Protein AF-A0A6L8GBK1-F1 (afdb_monomer)

Mean predicted aligned error: 9.8 Å

Nearest PDB structures (foldseek):
  3f52-assembly1_E  TM=6.220E-01  e=1.261E+00  Corynebacterium glutamicum
  3fya-assembly1_A  TM=8.336E-01  e=4.538E+00  Enterobacter sp. RFL1396
  3g5g-assembly1_A  TM=7.120E-01  e=3.012E+00  Enterobacter sp. RFL1396
  3g5g-assembly5_J  TM=7.146E-01  e=3.171E+00  Enterobacter sp. RFL1396
  4pu7-assembly1_B  TM=7.588E-01  e=5.569E+00  Shewanella oneidensis MR-1

Secondary structure (DSSP, 8-state):
-------S---HHHHHHHHHHHHHHHHT--HHHHHHHHHS-TTHHHHHHTT---BHHHHHHHHHHHTPPPHHHHHHHHHHHHHHHS---HHHHHHHHHS-TTHHHHHHTTPPPBHHHHHHHHHHHHHHS-TTHHHHHHHHSPPPPTTTTT--PPP-----------------

pLDDT: mean 82.35, std 18.67, range [34.38, 96.19]

Sequence (172 aa):
MNASNPGSGGTLEARFLRAVEAWCARQGAIAGALGTAACRDRGFVASLRGGKCPRLGTVDRALAVMGEPPVTPAFTGEVEAFLAVAETKRSALGLKATGNPSFVAQLLSGVSPSLATVEAVRAWMASNADAAERREIRTRTCAMPSFLAGNHPPTPESRPCPRMRRQEGTRP

Radius of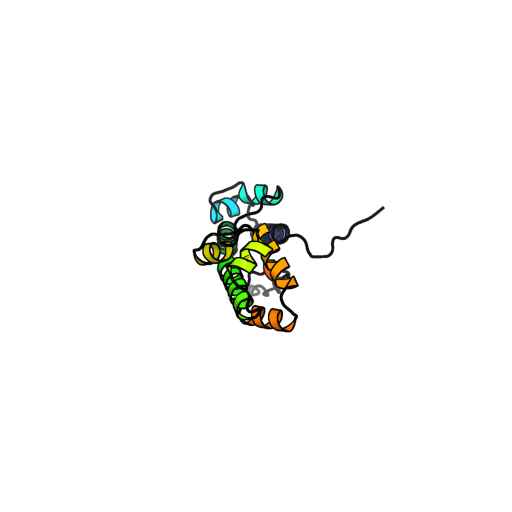 gyration: 20.86 Å; Cα contacts (8 Å, |Δi|>4): 180; chains: 1; bounding box: 49×50×74 Å

Foldseek 3Di:
DDDDDPPLDDALLVLLLVVLVVLCVVVVHDSLVLCCQQPNGSCVSVVSVVVDWDWQSSSQSSCVVSVWHGALQLLLLLVVLLCVLLVDDQQRLCCVQPVGSCVNVCSVVVNTDTSVSSRSSVVVSVVSDDPVSVVRSVVRGDDHTCSVVSDDDPDPPDPPDPPPDPPDDDDD

Solvent-accessible surface area (backbone atoms only — not comparable to full-atom values): 10010 Å² total; per-residue (Å²): 138,94,79,80,85,82,74,95,66,72,54,68,59,56,35,47,49,51,49,52,51,54,49,26,65,74,68,73,46,59,59,38,58,53,18,37,74,36,70,73,31,53,56,45,51,60,39,43,75,72,68,53,72,55,33,38,66,58,49,27,33,41,26,54,73,70,74,40,56,45,50,58,70,25,52,51,37,34,52,52,37,42,34,68,70,65,71,46,55,57,43,56,51,15,36,73,40,69,72,33,45,58,44,49,61,40,45,75,72,66,51,61,53,35,42,64,55,52,50,40,38,50,54,43,49,61,74,70,41,56,77,65,52,55,49,54,25,54,75,67,27,58,76,67,28,53,64,77,70,74,47,74,72,77,72,81,73,78,72,76,70,82,76,78,75,78,82,76,84,84,79,134

Structure (mmCIF, N/CA/C/O backbone):
data_AF-A0A6L8GBK1-F1
#
_entry.id   AF-A0A6L8GBK1-F1
#
loop_
_atom_site.group_PDB
_atom_site.id
_atom_site.type_symbol
_atom_site.label_atom_id
_atom_site.label_alt_id
_atom_site.label_comp_id
_atom_site.label_asym_id
_atom_site.label_entity_id
_atom_site.label_seq_id
_atom_site.pdbx_PDB_ins_code
_atom_site.Cartn_x
_atom_site.Cartn_y
_atom_site.Cartn_z
_atom_site.occupancy
_atom_site.B_iso_or_equiv
_atom_site.auth_seq_id
_atom_site.auth_comp_id
_atom_site.auth_asym_id
_atom_site.auth_atom_id
_atom_site.pdbx_PDB_model_num
ATOM 1 N N . MET A 1 1 ? 34.798 -14.701 6.731 1.00 36.75 1 MET A N 1
ATOM 2 C CA . MET A 1 1 ? 33.717 -14.384 7.687 1.00 36.75 1 MET A CA 1
ATOM 3 C C . MET A 1 1 ? 32.454 -14.134 6.875 1.00 36.75 1 MET A C 1
ATOM 5 O O . MET A 1 1 ? 32.318 -13.062 6.310 1.00 36.75 1 MET A O 1
ATOM 9 N N . ASN A 1 2 ? 31.603 -15.151 6.717 1.00 42.56 2 ASN A N 1
ATOM 10 C CA . ASN A 1 2 ? 30.352 -15.060 5.957 1.00 42.56 2 ASN A CA 1
ATOM 11 C C . ASN A 1 2 ? 29.185 -14.892 6.937 1.00 42.56 2 ASN A C 1
ATOM 13 O O . ASN A 1 2 ? 28.717 -15.864 7.520 1.00 42.56 2 ASN A O 1
ATOM 17 N N . ALA A 1 3 ? 28.744 -13.651 7.111 1.00 39.88 3 ALA A N 1
ATOM 18 C CA . ALA A 1 3 ? 27.461 -13.263 7.690 1.00 39.88 3 ALA A CA 1
ATOM 19 C C . ALA A 1 3 ? 26.903 -12.204 6.722 1.00 39.88 3 ALA A C 1
ATOM 21 O O . ALA A 1 3 ? 27.624 -11.291 6.347 1.00 39.88 3 ALA A O 1
ATOM 22 N N . SER A 1 4 ? 25.696 -12.276 6.177 1.00 34.38 4 SER A N 1
ATOM 23 C CA . SER A 1 4 ? 24.444 -12.710 6.776 1.00 34.38 4 SER A CA 1
ATOM 24 C C . SER A 1 4 ? 23.521 -13.236 5.681 1.00 34.38 4 SER A C 1
ATOM 26 O O . SER A 1 4 ? 23.496 -12.699 4.577 1.00 34.38 4 SER A O 1
ATOM 28 N N . ASN A 1 5 ? 22.736 -14.257 6.000 1.00 40.06 5 ASN A N 1
ATOM 29 C CA . ASN A 1 5 ? 21.576 -14.654 5.217 1.00 40.06 5 ASN A CA 1
ATOM 30 C C . ASN A 1 5 ? 20.366 -13.869 5.769 1.00 40.06 5 ASN A C 1
ATOM 32 O O . ASN A 1 5 ? 19.896 -14.215 6.856 1.00 40.06 5 ASN A O 1
ATOM 36 N N . PRO A 1 6 ? 19.880 -12.786 5.128 1.00 40.62 6 PRO A N 1
ATOM 37 C CA . PRO A 1 6 ? 18.648 -12.139 5.554 1.00 40.62 6 PRO A CA 1
ATOM 38 C C . PRO A 1 6 ? 17.486 -13.011 5.080 1.00 40.62 6 PRO A C 1
ATOM 40 O O . PRO A 1 6 ? 17.103 -12.974 3.911 1.00 40.62 6 PRO A O 1
ATOM 43 N N . GLY A 1 7 ? 16.947 -13.832 5.980 1.00 38.41 7 GLY A N 1
ATOM 44 C CA . GLY A 1 7 ? 15.781 -14.662 5.700 1.00 38.41 7 GLY A CA 1
ATOM 45 C C . GLY A 1 7 ? 14.661 -13.851 5.041 1.00 38.41 7 GLY A C 1
ATOM 46 O O . GLY A 1 7 ? 14.141 -12.919 5.638 1.00 38.41 7 GLY A O 1
ATOM 47 N N . SER A 1 8 ? 14.349 -14.189 3.789 1.00 46.78 8 SER A N 1
ATOM 48 C CA . SER A 1 8 ? 13.063 -14.132 3.068 1.00 46.78 8 SER A CA 1
ATOM 49 C C . SER A 1 8 ? 12.022 -13.020 3.340 1.00 46.78 8 SER A C 1
ATOM 51 O O . SER A 1 8 ? 10.869 -13.177 2.948 1.00 46.78 8 SER A O 1
ATOM 53 N N . GLY A 1 9 ? 12.373 -11.872 3.926 1.00 53.03 9 GLY A N 1
ATOM 54 C CA . GLY A 1 9 ? 11.388 -10.917 4.452 1.00 53.03 9 GLY A CA 1
ATOM 55 C C . GLY A 1 9 ? 11.732 -9.437 4.298 1.00 53.03 9 GLY A C 1
ATOM 56 O O . GLY A 1 9 ? 11.336 -8.659 5.154 1.00 53.03 9 GLY A O 1
ATOM 57 N N . GLY A 1 10 ? 12.439 -9.018 3.239 1.00 73.00 10 GLY A N 1
ATOM 58 C CA . GLY A 1 10 ? 12.730 -7.588 3.001 1.00 73.00 10 GLY A CA 1
ATOM 59 C C . GLY A 1 10 ? 11.474 -6.696 2.959 1.00 73.00 10 GLY A C 1
ATOM 60 O O . GLY A 1 10 ? 10.369 -7.223 2.801 1.00 73.00 10 GLY A O 1
ATOM 61 N N . THR A 1 11 ? 11.654 -5.373 3.071 1.00 87.06 11 THR A N 1
ATOM 62 C CA . THR A 1 11 ? 10.566 -4.370 3.104 1.00 87.06 11 THR A CA 1
ATOM 63 C C . THR A 1 11 ? 9.563 -4.546 1.965 1.00 87.06 11 THR A C 1
ATOM 65 O O . THR A 1 11 ? 9.877 -5.128 0.914 1.0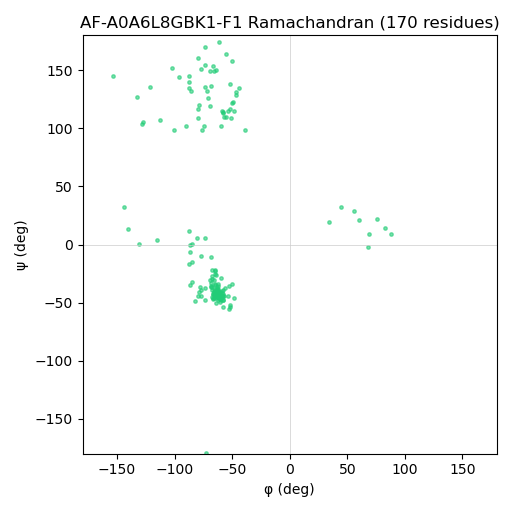0 87.06 11 THR A O 1
ATOM 68 N N . LEU A 1 12 ? 8.349 -4.020 2.138 1.00 88.94 12 LEU A N 1
ATOM 69 C CA . LEU A 1 12 ? 7.311 -4.043 1.099 1.00 88.94 12 LEU A CA 1
ATOM 70 C C . LEU A 1 12 ? 7.815 -3.474 -0.238 1.00 88.94 12 LEU A C 1
ATOM 72 O O . LEU A 1 12 ? 7.502 -3.982 -1.314 1.00 88.94 12 LEU A O 1
ATOM 76 N N . GLU A 1 13 ? 8.661 -2.455 -0.151 1.00 90.12 13 GLU A N 1
ATOM 77 C CA . GLU A 1 13 ? 9.326 -1.804 -1.278 1.00 90.12 13 GLU A CA 1
ATOM 78 C C . GLU A 1 13 ? 10.313 -2.730 -1.972 1.00 90.12 13 GLU A C 1
ATOM 80 O O . GLU A 1 13 ? 10.270 -2.870 -3.191 1.00 90.12 13 GLU A O 1
ATOM 85 N N . ALA A 1 14 ? 11.161 -3.420 -1.207 1.00 89.75 14 ALA A N 1
ATOM 86 C CA . ALA A 1 14 ? 12.103 -4.379 -1.764 1.00 89.75 14 ALA A CA 1
ATOM 87 C C . ALA A 1 14 ? 11.372 -5.552 -2.437 1.00 89.75 14 ALA A C 1
ATOM 89 O O . ALA A 1 14 ? 11.816 -6.045 -3.475 1.00 89.75 14 ALA A O 1
ATOM 90 N N . ARG A 1 15 ? 10.235 -5.997 -1.883 1.00 91.31 15 ARG A N 1
ATOM 91 C CA . ARG A 1 15 ? 9.374 -7.015 -2.516 1.00 91.31 15 ARG A CA 1
ATOM 92 C C . ARG A 1 15 ? 8.793 -6.510 -3.830 1.00 91.31 15 ARG A C 1
ATOM 94 O O . ARG A 1 15 ? 8.849 -7.226 -4.827 1.00 91.31 15 ARG A O 1
ATOM 101 N N . PHE A 1 16 ? 8.282 -5.284 -3.839 1.00 92.88 16 PHE A N 1
ATOM 102 C CA . PHE A 1 16 ? 7.738 -4.668 -5.041 1.00 92.88 16 PHE A CA 1
ATOM 103 C C . PHE A 1 16 ? 8.811 -4.475 -6.125 1.00 92.88 16 PHE A C 1
ATOM 105 O O . PHE A 1 16 ? 8.592 -4.861 -7.271 1.00 92.88 16 PHE A O 1
ATOM 112 N N . LEU A 1 17 ? 10.000 -3.981 -5.762 1.00 93.19 17 LEU A N 1
ATOM 113 C CA . LEU A 1 17 ? 11.134 -3.856 -6.680 1.00 93.19 17 LEU A CA 1
ATOM 114 C C . LEU A 1 17 ? 11.509 -5.212 -7.291 1.00 93.19 17 LEU A C 1
ATOM 116 O O . LEU A 1 17 ? 11.606 -5.318 -8.511 1.00 93.19 17 LEU A O 1
ATOM 120 N N . ARG A 1 18 ? 11.635 -6.267 -6.475 1.00 91.69 18 ARG A N 1
ATOM 121 C CA . ARG A 1 18 ? 11.912 -7.623 -6.981 1.00 91.69 18 ARG A CA 1
ATOM 122 C C . ARG A 1 18 ? 10.840 -8.111 -7.956 1.00 91.69 18 ARG A C 1
ATOM 124 O O . ARG A 1 18 ? 11.175 -8.725 -8.965 1.00 91.69 18 ARG A O 1
ATOM 131 N N . ALA A 1 19 ? 9.564 -7.833 -7.687 1.00 92.00 19 ALA A N 1
ATOM 132 C CA . ALA A 1 19 ? 8.471 -8.203 -8.586 1.00 92.00 19 ALA A CA 1
ATOM 133 C C . ALA A 1 19 ? 8.563 -7.468 -9.936 1.00 92.00 19 ALA A C 1
ATOM 135 O O . ALA A 1 19 ? 8.411 -8.094 -10.989 1.00 92.00 19 ALA A O 1
ATOM 136 N N . VAL A 1 20 ? 8.874 -6.169 -9.907 1.00 92.56 20 VAL A N 1
ATOM 137 C CA . VAL A 1 20 ? 9.104 -5.343 -11.100 1.00 92.56 20 VAL A CA 1
ATOM 138 C C . VAL A 1 20 ? 10.291 -5.860 -11.912 1.00 92.56 20 VAL A C 1
ATOM 140 O O . VAL A 1 20 ? 10.185 -6.013 -13.129 1.00 92.56 20 VAL A O 1
ATOM 143 N N . GLU A 1 21 ? 11.411 -6.168 -11.261 1.00 92.25 21 GLU A N 1
ATOM 144 C CA . GLU A 1 21 ? 12.615 -6.665 -11.934 1.00 92.25 21 GLU A CA 1
ATOM 145 C C . GLU A 1 21 ? 12.392 -8.043 -12.554 1.00 92.25 21 GLU A C 1
ATOM 147 O O . GLU A 1 21 ? 12.749 -8.262 -13.712 1.00 92.25 21 GLU A O 1
ATOM 152 N N . ALA A 1 22 ? 11.719 -8.942 -11.833 1.00 91.38 22 ALA A N 1
ATOM 153 C CA . ALA A 1 22 ? 11.356 -10.252 -12.354 1.00 91.38 22 ALA A CA 1
ATOM 154 C C . ALA A 1 22 ? 10.413 -10.147 -13.563 1.00 91.38 22 ALA A C 1
ATOM 156 O O . ALA A 1 22 ? 10.552 -10.904 -14.522 1.00 91.38 22 ALA A O 1
ATOM 157 N N . TRP A 1 23 ? 9.460 -9.211 -13.547 1.00 93.44 23 TRP A N 1
ATOM 158 C CA . TRP A 1 23 ? 8.589 -8.964 -14.695 1.00 93.44 23 TRP A CA 1
ATOM 159 C C . TRP A 1 23 ? 9.364 -8.407 -15.894 1.00 93.44 23 TRP A C 1
ATOM 161 O O . TRP A 1 23 ? 9.216 -8.934 -16.996 1.00 93.44 23 TRP A O 1
ATOM 171 N N . CYS A 1 24 ? 10.245 -7.420 -15.685 1.00 91.19 24 CYS A N 1
ATOM 172 C CA . CYS A 1 24 ? 11.086 -6.871 -16.756 1.00 91.19 24 CYS A CA 1
ATOM 173 C C . CYS A 1 24 ? 11.935 -7.969 -17.410 1.00 91.19 24 CYS A C 1
ATOM 175 O O . CYS A 1 24 ? 11.988 -8.055 -18.636 1.00 91.19 24 CYS A O 1
ATOM 177 N N . ALA A 1 25 ? 12.536 -8.843 -16.595 1.00 91.69 25 ALA A N 1
ATOM 178 C CA . ALA A 1 25 ? 13.329 -9.971 -17.073 1.00 91.69 25 ALA A CA 1
ATOM 179 C C . ALA A 1 25 ? 12.502 -10.950 -17.926 1.00 91.69 25 ALA A C 1
ATOM 181 O O . ALA A 1 25 ? 12.969 -11.379 -18.977 1.00 91.69 25 ALA A O 1
ATOM 182 N N . ARG A 1 26 ? 11.260 -11.261 -17.523 1.00 91.25 26 ARG A N 1
ATOM 183 C CA . ARG A 1 26 ? 10.363 -12.149 -18.291 1.00 91.25 26 ARG A CA 1
ATOM 184 C C . ARG A 1 26 ? 9.917 -11.552 -19.623 1.00 91.25 26 ARG A C 1
ATOM 186 O O . ARG A 1 26 ? 9.768 -12.287 -20.589 1.00 91.25 26 ARG A O 1
ATOM 193 N N . GLN A 1 27 ? 9.680 -10.244 -19.665 1.00 90.12 27 GLN A N 1
ATOM 194 C CA . GLN A 1 27 ? 9.197 -9.564 -20.870 1.00 90.12 27 GLN A CA 1
ATOM 195 C C . GLN A 1 27 ? 10.327 -9.129 -21.817 1.00 90.12 27 GLN A C 1
ATOM 197 O O . GLN A 1 27 ? 10.047 -8.604 -22.891 1.00 90.12 27 GLN A O 1
ATOM 202 N N . GLY A 1 28 ? 11.598 -9.270 -21.414 1.00 89.12 28 GLY A N 1
ATOM 203 C CA . GLY A 1 28 ? 12.724 -8.653 -22.127 1.00 89.12 28 GLY A CA 1
ATOM 204 C C . GLY A 1 28 ? 12.622 -7.121 -22.180 1.00 89.12 28 GLY A C 1
ATOM 205 O O . GLY A 1 28 ? 13.199 -6.484 -23.059 1.00 89.12 28 GLY A O 1
ATOM 206 N N . ALA A 1 29 ? 11.853 -6.521 -21.267 1.00 85.88 29 ALA A N 1
ATOM 207 C CA . ALA A 1 29 ? 11.536 -5.103 -21.284 1.00 85.88 29 ALA A CA 1
ATOM 208 C C . ALA A 1 29 ? 12.610 -4.291 -20.553 1.00 85.88 29 ALA A C 1
ATOM 210 O O . ALA A 1 29 ? 13.085 -4.654 -19.475 1.00 85.88 29 ALA A O 1
ATOM 211 N N . ILE A 1 30 ? 12.947 -3.126 -21.107 1.00 87.69 30 ILE A N 1
ATOM 212 C CA . ILE A 1 30 ? 13.816 -2.164 -20.429 1.00 87.69 30 ILE A CA 1
ATOM 213 C C . ILE A 1 30 ? 13.021 -1.536 -19.281 1.00 87.69 30 ILE A C 1
ATOM 215 O O . ILE A 1 30 ? 11.913 -1.047 -19.486 1.00 87.69 30 ILE A O 1
ATOM 219 N N . ALA A 1 31 ? 13.609 -1.473 -18.087 1.00 84.50 31 ALA A N 1
ATOM 220 C CA . ALA A 1 31 ? 12.972 -0.929 -16.883 1.00 84.50 31 ALA A CA 1
ATOM 221 C C . ALA A 1 31 ? 12.340 0.471 -17.074 1.00 84.50 31 ALA A C 1
ATOM 223 O O . ALA A 1 31 ? 11.295 0.779 -16.504 1.00 84.50 31 ALA A O 1
ATOM 224 N N . GLY A 1 32 ? 12.944 1.310 -17.921 1.00 85.75 32 GLY A N 1
ATOM 225 C CA . GLY A 1 32 ? 12.397 2.622 -18.268 1.00 85.75 32 GLY A CA 1
ATOM 226 C C . GLY A 1 32 ? 11.075 2.564 -19.042 1.00 85.75 32 GLY A C 1
ATOM 227 O O . GLY A 1 32 ? 10.244 3.447 -18.859 1.00 85.75 32 GLY A O 1
ATOM 228 N N . ALA A 1 33 ? 10.845 1.524 -19.852 1.00 89.50 33 ALA A N 1
ATOM 229 C CA . ALA A 1 33 ? 9.600 1.348 -20.600 1.00 89.50 33 ALA A CA 1
ATOM 230 C C . ALA A 1 33 ? 8.409 1.103 -19.663 1.00 89.50 33 ALA A C 1
ATOM 232 O O . ALA A 1 33 ? 7.350 1.695 -19.857 1.00 89.50 33 ALA A O 1
ATOM 233 N N . LEU A 1 34 ? 8.606 0.313 -18.598 1.00 92.06 34 LEU A N 1
ATOM 234 C CA . LEU A 1 34 ? 7.594 0.125 -17.556 1.00 92.06 34 LEU A CA 1
ATOM 235 C C . LEU A 1 34 ? 7.248 1.451 -16.875 1.00 92.06 34 LEU A C 1
ATOM 237 O O . LEU A 1 34 ? 6.076 1.788 -16.745 1.00 92.06 34 LEU A O 1
ATOM 241 N N . GLY A 1 35 ? 8.260 2.214 -16.455 1.00 90.69 35 GLY A N 1
ATOM 242 C CA . GLY A 1 35 ? 8.049 3.503 -15.796 1.00 90.69 35 GLY A CA 1
ATOM 243 C C . GLY A 1 35 ? 7.317 4.514 -16.686 1.00 90.69 35 GLY A C 1
ATOM 244 O O . GLY A 1 35 ? 6.369 5.173 -16.252 1.00 90.69 35 GLY A O 1
ATOM 245 N N . THR A 1 36 ? 7.680 4.583 -17.968 1.00 93.81 36 THR A N 1
ATOM 246 C CA . THR A 1 36 ? 6.964 5.407 -18.948 1.00 93.81 36 THR A CA 1
ATOM 247 C C . THR A 1 36 ? 5.509 4.963 -19.111 1.00 93.81 36 THR A C 1
ATOM 249 O O . THR A 1 36 ? 4.622 5.815 -19.066 1.00 93.81 36 THR A O 1
ATOM 252 N N . ALA A 1 37 ? 5.247 3.659 -19.242 1.00 91.12 37 ALA A N 1
ATOM 253 C CA . ALA A 1 37 ? 3.895 3.127 -19.410 1.00 91.12 37 ALA A CA 1
ATOM 254 C C .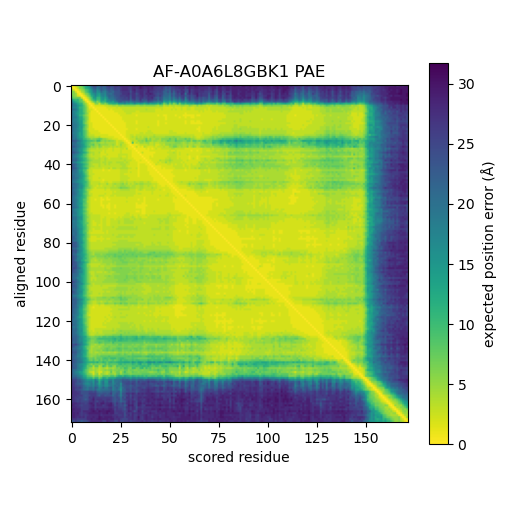 ALA A 1 37 ? 3.015 3.332 -18.164 1.00 91.12 37 ALA A C 1
ATOM 256 O O . ALA A 1 37 ? 1.858 3.727 -18.279 1.00 91.12 37 ALA A O 1
ATOM 257 N N . ALA A 1 38 ? 3.564 3.102 -16.971 1.00 92.69 38 ALA A N 1
ATOM 258 C CA . ALA A 1 38 ? 2.813 3.135 -15.721 1.00 92.69 38 ALA A CA 1
ATOM 259 C C . ALA A 1 38 ? 2.575 4.557 -15.197 1.00 92.69 38 ALA A C 1
ATOM 261 O O . ALA A 1 38 ? 1.492 4.887 -14.715 1.00 92.69 38 ALA A O 1
ATOM 262 N N . CYS A 1 39 ? 3.595 5.413 -15.228 1.00 93.00 39 CYS A N 1
ATOM 263 C CA . CYS A 1 39 ? 3.556 6.700 -14.532 1.00 93.00 39 CYS A CA 1
ATOM 264 C C . CYS A 1 39 ? 4.186 7.852 -15.315 1.00 93.00 39 CYS A C 1
ATOM 266 O O . CYS A 1 39 ? 4.384 8.922 -14.743 1.00 93.00 39 CYS A O 1
ATOM 268 N N . ARG A 1 40 ? 4.457 7.663 -16.615 1.00 94.38 40 ARG A N 1
ATOM 269 C CA . ARG A 1 40 ? 5.138 8.650 -17.471 1.00 94.38 40 ARG A CA 1
ATOM 270 C C . ARG A 1 40 ? 6.505 9.074 -16.911 1.00 94.38 40 ARG A C 1
ATOM 272 O O . ARG A 1 40 ? 6.967 10.177 -17.179 1.00 94.38 40 ARG A O 1
ATOM 279 N N . ASP A 1 41 ? 7.162 8.184 -16.166 1.00 92.75 41 ASP A N 1
ATOM 280 C CA . ASP A 1 41 ? 8.455 8.432 -15.524 1.00 92.75 41 ASP A CA 1
ATOM 281 C C . ASP A 1 41 ? 9.452 7.323 -15.879 1.00 92.75 41 ASP A C 1
ATOM 283 O O . ASP A 1 41 ? 9.428 6.226 -15.323 1.00 92.75 41 ASP A O 1
ATOM 287 N N . ARG A 1 42 ? 10.382 7.620 -16.792 1.00 93.50 42 ARG A N 1
ATOM 288 C CA . ARG A 1 42 ? 11.437 6.677 -17.203 1.00 93.50 42 ARG A CA 1
ATOM 289 C C . ARG A 1 42 ? 12.407 6.344 -16.058 1.00 93.50 42 ARG A C 1
ATOM 291 O O . ARG A 1 42 ? 13.024 5.279 -16.071 1.00 93.50 42 ARG A O 1
ATOM 298 N N . GLY A 1 43 ? 12.548 7.240 -15.081 1.00 92.75 43 GLY A N 1
ATOM 299 C CA . GLY A 1 43 ? 13.405 7.091 -13.905 1.00 92.75 43 GLY A CA 1
ATOM 300 C C . GLY A 1 43 ? 12.748 6.331 -12.753 1.00 92.75 43 GLY A C 1
ATOM 301 O O . GLY A 1 43 ? 13.393 6.130 -11.723 1.00 92.75 43 GLY A O 1
ATOM 302 N N . PHE A 1 44 ? 11.503 5.877 -12.913 1.00 92.62 44 PHE A N 1
ATOM 303 C CA . PHE A 1 44 ? 10.734 5.213 -11.862 1.00 92.62 44 PHE A CA 1
ATOM 304 C C . PHE A 1 44 ? 11.484 4.033 -11.232 1.00 92.62 44 PHE A C 1
ATOM 306 O O . PHE A 1 44 ? 11.722 4.022 -10.026 1.00 92.62 44 PHE A O 1
ATOM 313 N N . VAL A 1 45 ? 11.927 3.064 -12.040 1.00 91.62 45 VAL A N 1
ATOM 314 C CA . VAL A 1 45 ? 12.602 1.859 -11.523 1.00 91.62 45 VAL A CA 1
ATOM 315 C C . VAL A 1 45 ? 13.974 2.188 -10.928 1.00 91.62 45 VAL A C 1
ATOM 317 O O . VAL A 1 45 ? 14.356 1.619 -9.909 1.00 91.62 45 VAL A O 1
ATOM 320 N N . ALA A 1 46 ? 14.705 3.144 -11.510 1.00 91.75 46 ALA A N 1
ATOM 321 C CA . ALA A 1 46 ? 15.964 3.620 -10.936 1.00 91.75 46 ALA A CA 1
ATOM 322 C C . ALA A 1 46 ? 15.740 4.280 -9.565 1.00 91.75 46 ALA A C 1
ATOM 324 O O . ALA A 1 46 ? 16.493 4.029 -8.629 1.00 91.75 46 ALA A O 1
ATOM 325 N N . SER A 1 47 ? 14.657 5.047 -9.419 1.00 91.94 47 SER A N 1
ATOM 326 C CA . SER A 1 47 ? 14.266 5.644 -8.142 1.00 91.94 47 SER A CA 1
ATOM 327 C C . SER A 1 47 ? 13.908 4.583 -7.100 1.00 91.94 47 SER A C 1
ATOM 329 O O . SER A 1 47 ? 14.306 4.718 -5.946 1.00 91.94 47 SER A O 1
ATOM 331 N N . LEU A 1 48 ? 13.208 3.510 -7.492 1.00 91.50 48 LEU A N 1
ATOM 332 C CA . LEU A 1 48 ? 12.925 2.379 -6.597 1.00 91.50 48 LEU A CA 1
ATOM 333 C C . LEU A 1 48 ? 14.215 1.699 -6.119 1.00 91.50 48 LEU A C 1
ATOM 335 O O . LEU A 1 48 ? 14.349 1.414 -4.933 1.00 91.50 48 LEU A O 1
ATOM 339 N N . ARG A 1 49 ? 15.187 1.486 -7.016 1.00 91.19 49 ARG A N 1
ATOM 340 C CA . ARG A 1 49 ? 16.515 0.952 -6.654 1.00 91.19 49 ARG A CA 1
ATOM 341 C C . ARG A 1 49 ? 17.275 1.868 -5.703 1.00 91.19 49 ARG A C 1
ATOM 343 O O . ARG A 1 49 ? 17.986 1.381 -4.834 1.00 91.19 49 ARG A O 1
ATOM 350 N N . GLY A 1 50 ? 17.090 3.178 -5.847 1.00 91.12 50 GLY A N 1
ATOM 351 C CA . GLY A 1 50 ? 17.607 4.187 -4.926 1.00 91.12 50 GLY A CA 1
ATOM 352 C C . GLY A 1 50 ? 16.872 4.258 -3.582 1.00 91.12 50 GLY A C 1
ATOM 353 O O . GLY A 1 50 ? 17.152 5.164 -2.806 1.00 91.12 50 GLY A O 1
ATOM 354 N N . GLY A 1 51 ? 15.922 3.356 -3.306 1.00 88.75 51 GLY A N 1
ATOM 355 C CA . GLY A 1 51 ? 15.189 3.304 -2.038 1.00 88.75 51 GLY A CA 1
ATOM 356 C C . GLY A 1 51 ? 14.010 4.275 -1.944 1.00 88.75 51 GLY A C 1
ATOM 357 O O . GLY A 1 51 ? 13.499 4.513 -0.854 1.00 88.75 51 GLY A O 1
ATOM 358 N N . LYS A 1 52 ? 13.553 4.862 -3.057 1.00 91.00 52 LYS A N 1
ATOM 359 C CA . LYS A 1 52 ? 12.377 5.741 -3.035 1.00 91.00 52 LYS A CA 1
ATOM 360 C C . LYS A 1 52 ? 11.105 4.927 -2.801 1.00 91.00 52 LYS A C 1
ATOM 362 O O . LYS A 1 52 ? 10.779 4.047 -3.593 1.00 91.00 52 LYS A O 1
ATOM 367 N N . CYS A 1 53 ? 10.334 5.309 -1.788 1.00 91.88 53 CYS A N 1
ATOM 368 C CA . CYS A 1 53 ? 9.060 4.686 -1.434 1.00 91.88 53 CYS A CA 1
ATOM 369 C C . CYS A 1 53 ? 7.928 5.185 -2.360 1.00 91.88 53 CYS A C 1
ATOM 371 O O . CYS A 1 53 ? 7.516 6.348 -2.251 1.00 91.88 53 CYS A O 1
ATOM 373 N N . PRO A 1 54 ? 7.387 4.365 -3.280 1.00 94.38 54 PRO A N 1
ATOM 374 C CA . PRO A 1 54 ? 6.288 4.795 -4.132 1.00 94.38 54 PRO A CA 1
ATOM 375 C C . PRO A 1 54 ? 4.971 4.870 -3.344 1.00 94.38 54 PRO A C 1
ATOM 377 O O . PRO A 1 54 ? 4.762 4.173 -2.347 1.00 94.38 54 PRO A O 1
ATOM 380 N N . ARG A 1 55 ? 4.050 5.712 -3.824 1.00 95.69 55 ARG A N 1
ATOM 381 C CA . ARG A 1 55 ? 2.655 5.736 -3.357 1.00 95.69 55 ARG A CA 1
ATOM 382 C C . ARG A 1 55 ? 1.858 4.585 -3.960 1.00 95.69 55 ARG A C 1
ATOM 384 O O . ARG A 1 55 ? 2.127 4.209 -5.101 1.00 95.69 55 ARG A O 1
ATOM 391 N N . LEU A 1 56 ? 0.839 4.103 -3.248 1.00 94.19 56 LEU A N 1
ATOM 392 C CA . LEU A 1 56 ? -0.031 3.018 -3.707 1.00 94.19 56 LEU A CA 1
ATOM 393 C C . LEU A 1 56 ? -0.635 3.284 -5.085 1.00 94.19 56 LEU A C 1
ATOM 395 O O . LEU A 1 56 ? -0.525 2.431 -5.950 1.00 94.19 56 LEU A O 1
ATOM 399 N N . GLY A 1 57 ? -1.134 4.491 -5.363 1.00 94.25 57 GLY A N 1
ATOM 400 C CA . GLY A 1 57 ? -1.638 4.815 -6.701 1.00 94.25 57 GLY A CA 1
ATOM 401 C C . GLY A 1 57 ? -0.590 4.688 -7.819 1.00 94.25 57 GLY A C 1
ATOM 402 O O . GLY A 1 57 ? -0.934 4.388 -8.957 1.00 94.25 57 GLY A O 1
ATOM 403 N N . THR A 1 58 ? 0.702 4.886 -7.529 1.00 95.50 58 THR A N 1
ATOM 404 C CA . THR A 1 58 ? 1.781 4.619 -8.500 1.00 95.50 58 THR A CA 1
ATOM 405 C C . THR A 1 58 ? 2.063 3.126 -8.625 1.00 95.50 58 THR A C 1
ATOM 407 O O . THR A 1 58 ? 2.290 2.647 -9.734 1.00 95.50 58 THR A O 1
ATOM 410 N N . VAL A 1 59 ? 2.027 2.396 -7.511 1.00 95.81 59 VAL A N 1
ATOM 411 C CA . VAL A 1 59 ? 2.171 0.935 -7.486 1.00 95.81 59 VAL A CA 1
ATOM 412 C C . VAL A 1 59 ? 1.051 0.275 -8.289 1.00 95.81 59 VAL A C 1
ATOM 414 O O . VAL A 1 59 ? 1.343 -0.531 -9.161 1.00 95.81 59 VAL A O 1
ATOM 417 N N . ASP A 1 60 ? -0.200 0.683 -8.093 1.00 95.19 60 ASP A N 1
ATOM 418 C CA . ASP A 1 60 ? -1.361 0.144 -8.805 1.00 95.19 60 ASP A CA 1
ATOM 419 C C . ASP A 1 60 ? -1.262 0.350 -10.314 1.00 95.19 60 ASP A C 1
ATOM 421 O O . ASP A 1 60 ? -1.549 -0.563 -11.082 1.00 95.19 60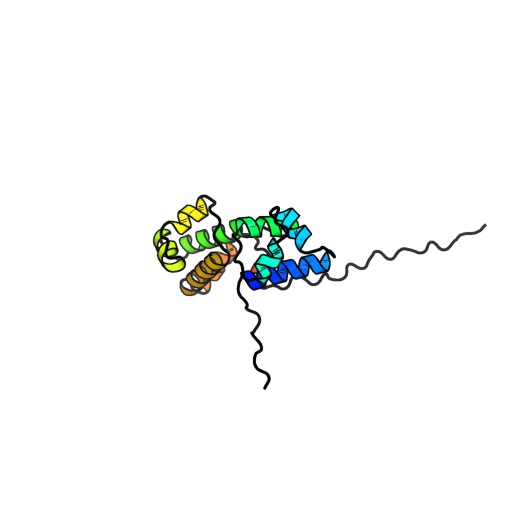 ASP A O 1
ATOM 425 N N . ARG A 1 61 ? -0.787 1.518 -10.761 1.00 96.19 61 ARG A N 1
ATOM 426 C CA . ARG A 1 61 ? -0.544 1.752 -12.191 1.00 96.19 61 ARG A CA 1
ATOM 427 C C . ARG A 1 61 ? 0.552 0.847 -12.751 1.00 96.19 61 ARG A C 1
ATOM 429 O O . ARG A 1 61 ? 0.422 0.362 -13.870 1.00 96.19 61 ARG A O 1
ATOM 436 N N . ALA A 1 62 ? 1.620 0.608 -11.992 1.00 94.88 62 ALA A N 1
ATOM 437 C CA . ALA A 1 62 ? 2.668 -0.321 -12.407 1.00 94.88 62 ALA A CA 1
ATOM 438 C C . ALA A 1 62 ? 2.151 -1.767 -12.465 1.00 94.88 62 ALA A C 1
ATOM 440 O O . ALA A 1 62 ? 2.412 -2.466 -13.440 1.00 94.88 62 ALA A O 1
ATOM 441 N N . LEU A 1 63 ? 1.362 -2.189 -11.475 1.00 94.75 63 LEU A N 1
ATOM 442 C CA . LEU A 1 63 ? 0.734 -3.511 -11.448 1.00 94.75 63 LEU A CA 1
ATOM 443 C C . LEU A 1 63 ? -0.255 -3.702 -12.597 1.00 94.75 63 LEU A C 1
ATOM 445 O O . LEU A 1 63 ? -0.257 -4.764 -13.210 1.00 94.75 63 LEU A O 1
ATOM 449 N N . ALA A 1 64 ? -1.011 -2.664 -12.960 1.00 94.75 64 ALA A N 1
ATOM 450 C CA . ALA A 1 64 ? -1.897 -2.702 -14.118 1.00 94.75 64 ALA A CA 1
ATOM 451 C C . ALA A 1 64 ? -1.127 -2.991 -15.419 1.00 94.75 64 ALA A C 1
ATOM 453 O O . ALA A 1 64 ? -1.561 -3.824 -16.211 1.00 94.75 64 ALA A O 1
ATOM 454 N N . VAL A 1 65 ? 0.051 -2.381 -15.616 1.00 93.94 65 VAL A N 1
ATOM 455 C CA . VAL A 1 65 ? 0.936 -2.707 -16.755 1.00 93.94 65 VAL A CA 1
ATOM 456 C C . VAL A 1 65 ? 1.466 -4.142 -16.663 1.00 93.94 65 VAL A C 1
ATOM 458 O O . VAL A 1 65 ? 1.640 -4.809 -17.680 1.00 93.94 65 VAL A O 1
ATOM 461 N N . MET A 1 66 ? 1.702 -4.638 -15.448 1.00 93.56 66 MET A N 1
ATOM 462 C CA . MET A 1 66 ? 2.170 -6.003 -15.208 1.00 93.56 66 MET A CA 1
ATOM 463 C C . MET A 1 66 ? 1.069 -7.071 -15.331 1.00 93.56 66 MET A C 1
ATOM 465 O O . MET A 1 66 ? 1.403 -8.256 -15.345 1.00 93.56 66 MET A O 1
ATOM 469 N N . GLY A 1 67 ? -0.206 -6.676 -15.433 1.00 92.44 67 GLY A N 1
ATOM 470 C CA . GLY A 1 67 ? -1.356 -7.586 -15.430 1.00 92.44 67 GLY A CA 1
ATOM 471 C C . GLY A 1 67 ? -1.710 -8.143 -14.045 1.00 92.44 67 GLY A C 1
ATOM 472 O O . GLY A 1 67 ? -2.324 -9.202 -13.953 1.00 92.44 67 GLY A O 1
ATOM 473 N N . GLU A 1 68 ? -1.304 -7.462 -12.974 1.00 91.06 68 GLU A N 1
ATOM 474 C CA . GLU A 1 68 ? -1.556 -7.848 -11.580 1.00 91.06 68 GLU A CA 1
ATOM 475 C C . GLU A 1 68 ? -2.704 -7.016 -10.976 1.00 91.06 68 GLU A C 1
ATOM 477 O O . GLU A 1 68 ? -2.913 -5.864 -11.378 1.00 91.06 68 GLU A O 1
ATOM 482 N N . PRO A 1 69 ? -3.448 -7.555 -9.991 1.00 91.31 69 PRO A N 1
ATOM 483 C CA . PRO A 1 69 ? -4.509 -6.808 -9.329 1.00 91.31 69 PRO A CA 1
ATOM 484 C C . PRO A 1 69 ? -3.946 -5.623 -8.517 1.00 91.31 69 PRO A C 1
ATOM 486 O O . PRO A 1 69 ? -2.833 -5.698 -7.987 1.00 91.31 69 PRO A O 1
ATOM 489 N N . PRO A 1 70 ? -4.705 -4.523 -8.381 1.00 92.19 70 PRO A N 1
ATOM 490 C CA . PRO A 1 70 ? -4.271 -3.356 -7.621 1.00 92.19 70 PRO A CA 1
ATOM 491 C C . PRO A 1 70 ? -4.209 -3.637 -6.112 1.00 92.19 70 PRO A C 1
ATOM 493 O O . PRO A 1 70 ? -4.995 -4.406 -5.558 1.00 92.19 70 PRO A O 1
ATOM 496 N N . VAL A 1 71 ? -3.295 -2.957 -5.425 1.00 92.12 71 VAL A N 1
ATOM 497 C CA . VAL A 1 71 ? -3.095 -3.043 -3.973 1.00 92.12 71 VAL A CA 1
ATOM 498 C C . VAL A 1 71 ? -4.123 -2.220 -3.220 1.00 92.12 71 VAL A C 1
ATOM 500 O O . VAL A 1 71 ? -4.594 -2.674 -2.181 1.00 92.12 71 VAL A O 1
ATOM 503 N N . THR A 1 72 ? -4.452 -1.015 -3.699 1.00 92.69 72 THR A N 1
ATOM 504 C CA . THR A 1 72 ? -5.309 -0.078 -2.952 1.00 92.69 72 THR A CA 1
ATOM 505 C C . THR A 1 72 ? -6.626 -0.701 -2.484 1.00 92.69 72 THR A C 1
ATOM 507 O O . THR A 1 72 ? -6.867 -0.665 -1.281 1.00 92.69 72 THR A O 1
ATOM 510 N N . PRO A 1 73 ? -7.464 -1.318 -3.341 1.00 90.69 73 PRO A N 1
ATOM 511 C CA . PRO A 1 73 ? -8.731 -1.883 -2.878 1.00 90.69 73 PRO A CA 1
ATOM 512 C C . PRO A 1 73 ? -8.538 -3.047 -1.898 1.00 90.69 73 PRO A C 1
ATOM 514 O O . PRO A 1 73 ? -9.300 -3.161 -0.942 1.00 90.69 73 PRO A O 1
ATOM 517 N N . ALA A 1 74 ? -7.497 -3.866 -2.077 1.00 90.69 74 ALA A N 1
ATOM 518 C CA . ALA A 1 74 ? -7.181 -4.938 -1.136 1.00 90.69 74 ALA A CA 1
ATOM 519 C C . ALA A 1 74 ? -6.754 -4.382 0.233 1.00 90.69 74 ALA A C 1
ATOM 521 O O . ALA A 1 74 ? -7.245 -4.832 1.261 1.00 90.69 74 ALA A O 1
ATOM 522 N N . PHE A 1 75 ? -5.880 -3.375 0.260 1.00 93.38 75 PHE A N 1
ATOM 523 C CA . PHE A 1 75 ? -5.433 -2.752 1.506 1.00 93.38 75 PHE A CA 1
ATOM 524 C C . PHE A 1 75 ? -6.556 -1.980 2.211 1.00 93.38 75 PHE A C 1
ATOM 526 O O . PHE A 1 75 ? -6.677 -2.056 3.430 1.00 93.38 75 PHE A O 1
ATOM 533 N N . THR A 1 76 ? -7.406 -1.272 1.466 1.00 93.62 76 THR A N 1
ATOM 534 C CA . THR A 1 76 ? -8.576 -0.598 2.042 1.00 93.62 76 THR A CA 1
ATOM 535 C C . THR A 1 76 ? -9.533 -1.609 2.670 1.00 93.62 76 THR A C 1
ATOM 537 O O . THR A 1 76 ? -9.903 -1.434 3.828 1.00 93.62 76 THR A O 1
ATOM 540 N N . GLY A 1 77 ? -9.859 -2.698 1.964 1.00 92.38 77 GLY A N 1
ATOM 541 C CA . GLY A 1 77 ? -10.710 -3.763 2.505 1.00 92.38 77 GLY A CA 1
ATOM 542 C C . GLY A 1 77 ? -10.104 -4.450 3.733 1.00 92.38 77 GLY A C 1
ATOM 543 O O . GLY A 1 77 ? -10.815 -4.727 4.695 1.00 92.38 77 GLY A O 1
ATOM 544 N N . GLU A 1 78 ? -8.785 -4.656 3.750 1.00 93.06 78 GLU A N 1
ATOM 545 C CA . GLU A 1 78 ? -8.055 -5.186 4.909 1.00 93.06 78 GLU A CA 1
ATOM 546 C C . GLU A 1 78 ? -8.197 -4.271 6.138 1.00 93.06 78 GLU A C 1
ATOM 548 O O . GLU A 1 78 ? -8.499 -4.746 7.234 1.00 93.06 78 GLU A O 1
ATOM 553 N N . VAL A 1 79 ? -8.032 -2.954 5.961 1.00 94.75 79 VAL A N 1
ATOM 554 C CA . VAL A 1 79 ? -8.195 -1.964 7.039 1.00 94.75 79 VAL A CA 1
ATOM 555 C C . VAL A 1 79 ? -9.644 -1.914 7.527 1.00 94.75 79 VAL A C 1
ATOM 557 O O . VAL A 1 79 ? -9.879 -1.885 8.734 1.00 94.75 79 VAL A O 1
ATOM 560 N N . GLU A 1 80 ? -10.625 -1.921 6.626 1.00 94.31 80 GLU A N 1
ATOM 561 C CA . GLU A 1 80 ? -12.046 -1.936 6.998 1.00 94.31 80 GLU A CA 1
ATOM 562 C C . GLU A 1 80 ? -12.424 -3.205 7.765 1.00 94.31 80 GLU A C 1
ATOM 564 O O . GLU A 1 80 ? -13.089 -3.122 8.801 1.00 94.31 80 GLU A O 1
ATOM 569 N N . ALA A 1 81 ? -11.951 -4.367 7.311 1.00 92.62 81 ALA A N 1
ATOM 570 C CA . ALA A 1 81 ? -12.163 -5.635 7.995 1.00 92.62 81 ALA A CA 1
ATOM 571 C C . ALA A 1 81 ? -11.513 -5.642 9.384 1.00 92.62 81 ALA A C 1
ATOM 573 O O . ALA A 1 81 ? -12.154 -6.064 10.344 1.00 92.62 81 ALA A O 1
ATOM 574 N N . PHE A 1 82 ? -10.287 -5.125 9.519 1.00 93.75 82 PHE A N 1
ATOM 575 C CA . PHE A 1 82 ? -9.629 -4.993 10.820 1.00 93.75 82 PHE A CA 1
ATOM 576 C C . PHE A 1 82 ? -10.442 -4.117 11.778 1.00 93.75 82 PHE A C 1
ATOM 578 O O . PHE A 1 82 ? -10.685 -4.514 12.913 1.00 93.75 82 PHE A O 1
ATOM 585 N N . LEU A 1 83 ? -10.902 -2.947 11.327 1.00 94.19 83 LEU A N 1
ATOM 586 C CA . LEU A 1 83 ? -11.685 -2.032 12.164 1.00 94.19 83 LEU A CA 1
ATOM 587 C C . LEU A 1 83 ? -13.006 -2.658 12.629 1.00 94.19 83 LEU A C 1
ATOM 589 O O . LEU A 1 83 ? -13.440 -2.389 13.747 1.00 94.19 83 LEU A O 1
ATOM 593 N N . ALA A 1 84 ? -13.631 -3.478 11.781 1.00 93.25 84 ALA A N 1
ATOM 594 C CA . ALA A 1 84 ? -14.868 -4.178 12.106 1.00 93.25 84 ALA A CA 1
ATOM 595 C C . ALA A 1 84 ? -14.657 -5.350 13.076 1.00 93.25 84 ALA A C 1
ATOM 597 O O . ALA A 1 84 ? -15.516 -5.591 13.916 1.00 93.25 84 ALA A O 1
ATOM 598 N N . VAL A 1 85 ? -13.549 -6.085 12.947 1.00 91.19 85 VAL A N 1
ATOM 599 C CA . VAL A 1 85 ? -13.260 -7.277 13.762 1.00 91.19 85 VAL A CA 1
ATOM 600 C C . VAL A 1 85 ? -12.665 -6.900 15.119 1.00 91.19 85 VAL A C 1
ATOM 602 O O . VAL A 1 85 ? -13.162 -7.355 16.138 1.00 91.19 85 VAL A O 1
ATOM 605 N N . ALA A 1 86 ? -11.654 -6.029 15.140 1.00 90.19 86 ALA A N 1
ATOM 606 C CA . ALA A 1 86 ? -10.941 -5.627 16.356 1.00 90.19 86 ALA A CA 1
ATOM 607 C C . ALA A 1 86 ? -11.606 -4.439 17.085 1.00 90.19 86 ALA A C 1
ATOM 609 O O . ALA A 1 86 ? -10.964 -3.779 17.905 1.00 90.19 86 ALA A O 1
ATOM 610 N N . GLU A 1 87 ? -12.837 -4.075 16.695 1.00 92.12 87 GLU A N 1
ATOM 611 C CA . GLU A 1 87 ? -13.647 -2.966 17.239 1.00 92.12 87 GLU A CA 1
ATOM 612 C C . GLU A 1 87 ? -12.872 -1.646 17.446 1.00 92.12 87 GLU A C 1
ATOM 614 O O . GLU A 1 87 ? -13.120 -0.842 18.351 1.00 92.12 87 GLU A O 1
ATOM 619 N N . THR A 1 88 ? -11.889 -1.396 16.582 1.00 92.81 88 THR A N 1
ATOM 620 C CA . THR A 1 88 ? -10.957 -0.283 16.734 1.00 92.81 88 THR A CA 1
ATOM 621 C C . THR A 1 88 ? -11.516 0.978 16.082 1.00 92.81 88 THR A C 1
ATOM 623 O O . THR A 1 88 ? -11.975 0.978 14.941 1.00 92.81 88 THR A O 1
ATOM 626 N N . LYS A 1 89 ? -11.420 2.120 16.772 1.00 92.88 89 LYS A N 1
ATOM 627 C CA . LYS A 1 89 ? -11.807 3.418 16.196 1.00 92.88 89 LYS A CA 1
ATOM 628 C C . LYS A 1 89 ? -10.844 3.827 15.076 1.00 92.88 89 LYS A C 1
ATOM 630 O O . LYS A 1 89 ? -9.627 3.811 15.257 1.00 92.88 89 LYS A O 1
ATOM 635 N N . ARG A 1 90 ? -11.389 4.330 13.961 1.00 93.94 90 ARG A N 1
ATOM 636 C CA . ARG A 1 90 ? -10.625 4.837 12.798 1.00 93.94 90 ARG A CA 1
ATOM 637 C C . ARG A 1 90 ? -9.502 5.808 13.180 1.00 93.94 90 ARG A C 1
ATOM 639 O O . ARG A 1 90 ? -8.376 5.675 12.710 1.00 93.94 90 ARG A O 1
ATOM 646 N N . SER A 1 91 ? -9.810 6.767 14.054 1.00 92.50 91 SER A N 1
ATOM 647 C CA . SER A 1 91 ? -8.851 7.771 14.522 1.00 92.50 91 SER A CA 1
ATOM 648 C C . SER A 1 91 ? -7.751 7.186 15.405 1.00 92.50 91 SER A C 1
ATOM 650 O O . SER A 1 91 ? -6.615 7.649 15.339 1.00 92.50 91 SER A O 1
ATOM 652 N N . ALA A 1 92 ? -8.060 6.149 16.192 1.00 93.19 92 ALA A N 1
ATOM 653 C CA . ALA A 1 92 ? -7.078 5.456 17.017 1.00 93.19 92 ALA A CA 1
ATOM 654 C C . ALA A 1 92 ? -6.074 4.692 16.148 1.00 93.19 92 ALA A C 1
ATOM 656 O O . ALA A 1 92 ? -4.872 4.837 16.364 1.00 93.19 92 ALA A O 1
ATOM 657 N N . LEU A 1 93 ? -6.547 3.968 15.124 1.00 94.19 93 LEU A N 1
ATOM 658 C CA . LEU A 1 93 ? -5.671 3.301 14.157 1.00 94.19 93 LEU A CA 1
ATOM 659 C C . LEU A 1 93 ? -4.752 4.316 13.474 1.00 94.19 93 LEU A C 1
ATOM 661 O O . LEU A 1 93 ? -3.535 4.162 13.515 1.00 94.19 93 LEU A O 1
ATOM 665 N N . GLY A 1 94 ? -5.314 5.380 12.895 1.00 93.06 94 GLY A N 1
ATOM 666 C CA . GLY A 1 94 ? -4.520 6.390 12.192 1.00 93.06 94 GLY A CA 1
ATOM 667 C C . GLY A 1 94 ? -3.468 7.055 13.085 1.00 93.06 94 GLY A C 1
ATOM 668 O O . GLY A 1 94 ? -2.300 7.174 12.712 1.00 93.06 94 GLY A O 1
ATOM 669 N N . LEU A 1 95 ? -3.848 7.435 14.307 1.00 94.56 95 LEU A N 1
ATOM 670 C CA . LEU A 1 95 ? -2.921 8.045 15.255 1.00 94.56 95 LEU A CA 1
ATOM 671 C C . LEU A 1 95 ? -1.808 7.075 15.678 1.00 94.56 95 LEU A C 1
ATOM 673 O O . LEU A 1 95 ? -0.647 7.471 15.724 1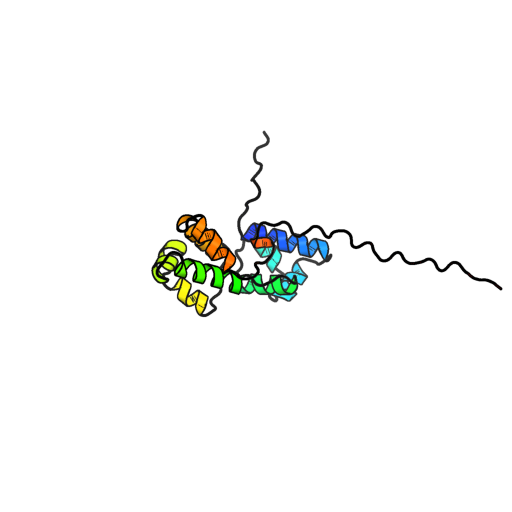.00 94.56 95 LEU A O 1
ATOM 677 N N . LYS A 1 96 ? -2.140 5.817 15.983 1.00 93.81 96 LYS A N 1
ATOM 678 C CA . LYS A 1 96 ? -1.170 4.844 16.508 1.00 93.81 96 LYS A CA 1
ATOM 679 C C . LYS A 1 96 ? -0.263 4.253 15.434 1.00 93.81 96 LYS A C 1
ATOM 681 O O . LYS A 1 96 ? 0.908 4.026 15.712 1.00 93.81 96 LYS A O 1
ATOM 686 N N . ALA A 1 97 ? -0.782 4.024 14.232 1.00 93.19 97 ALA A N 1
ATOM 687 C CA . ALA A 1 97 ? -0.024 3.413 13.148 1.00 93.19 97 ALA A CA 1
ATOM 688 C C . ALA A 1 97 ? 0.781 4.428 12.326 1.00 93.19 97 ALA A C 1
ATOM 690 O O . ALA A 1 97 ? 1.864 4.103 11.847 1.00 93.19 97 ALA A O 1
ATOM 691 N N . THR A 1 98 ? 0.261 5.647 12.134 1.00 92.94 98 THR A N 1
ATOM 692 C CA . THR A 1 98 ? 0.866 6.627 11.214 1.00 92.94 98 THR A CA 1
ATOM 693 C C . THR A 1 98 ? 1.059 8.015 11.822 1.00 92.94 98 THR A C 1
ATOM 695 O O . THR A 1 98 ? 1.472 8.925 11.107 1.00 92.94 98 THR A O 1
ATOM 698 N N . GLY A 1 99 ? 0.693 8.230 13.090 1.00 93.88 99 GLY A N 1
ATOM 699 C CA . GLY A 1 99 ? 0.695 9.561 13.707 1.00 93.88 99 GLY A CA 1
ATOM 700 C C . GLY A 1 99 ? -0.373 10.517 13.160 1.00 93.88 99 GLY A C 1
ATOM 701 O O . GLY A 1 99 ? -0.341 11.701 13.482 1.00 93.88 99 GLY A O 1
ATOM 702 N N . ASN A 1 100 ? -1.319 10.041 12.338 1.00 94.62 100 ASN A N 1
ATOM 703 C CA . ASN A 1 100 ? -2.324 10.878 11.676 1.00 94.62 100 ASN A CA 1
ATOM 704 C C . ASN A 1 100 ? -3.742 10.337 11.942 1.00 94.62 100 ASN A C 1
ATOM 706 O O . ASN A 1 100 ? -4.143 9.356 11.314 1.00 94.62 100 ASN A O 1
ATOM 710 N N . PRO A 1 101 ? -4.553 10.978 12.804 1.00 95.12 101 PRO A N 1
ATOM 711 C CA . PRO A 1 101 ? -5.898 10.494 13.128 1.00 95.12 101 PRO A CA 1
ATOM 712 C C . PRO A 1 101 ? -6.860 10.512 11.929 1.00 95.12 101 PRO A C 1
ATOM 714 O O . PRO A 1 101 ? -7.833 9.761 11.911 1.00 95.12 101 PRO A O 1
ATOM 717 N N . SER A 1 102 ? -6.582 11.324 10.906 1.00 95.44 102 SER A N 1
ATOM 718 C CA . SER A 1 102 ? -7.385 11.411 9.683 1.00 95.44 102 SER A CA 1
ATOM 719 C C . SER A 1 102 ? -6.978 10.387 8.622 1.00 95.44 102 SER A C 1
ATOM 721 O O . SER A 1 102 ? -7.597 10.351 7.560 1.00 95.44 102 SER A O 1
ATOM 723 N N . PHE A 1 103 ? -5.972 9.544 8.885 1.00 96.00 103 PHE A N 1
ATOM 724 C CA . PHE A 1 103 ? -5.433 8.581 7.919 1.00 96.00 103 PHE A CA 1
ATOM 725 C C . PHE A 1 103 ? -6.517 7.706 7.279 1.00 96.00 103 PHE A C 1
ATOM 727 O O . PHE A 1 103 ? -6.607 7.646 6.057 1.00 96.00 103 PHE A O 1
ATOM 734 N N . VAL A 1 104 ? -7.372 7.065 8.084 1.00 94.88 104 VAL A N 1
ATOM 735 C CA . VAL A 1 104 ? -8.406 6.162 7.551 1.00 94.88 104 VAL A CA 1
ATOM 736 C C . VAL A 1 104 ? -9.433 6.934 6.723 1.00 94.88 104 VAL A C 1
ATOM 738 O O . VAL A 1 104 ? -9.828 6.477 5.660 1.00 94.88 104 VAL A O 1
ATOM 741 N N . ALA A 1 105 ? -9.841 8.128 7.165 1.00 94.69 105 ALA A N 1
ATOM 742 C CA . ALA A 1 105 ? -10.766 8.958 6.395 1.00 94.69 105 ALA A CA 1
ATOM 743 C C . ALA A 1 105 ? -10.165 9.355 5.035 1.00 94.69 105 ALA A C 1
ATOM 745 O O . ALA A 1 105 ? -10.829 9.240 4.008 1.00 94.69 105 ALA A O 1
ATOM 746 N N . GLN A 1 106 ? -8.888 9.749 5.021 1.00 94.38 106 GLN A N 1
ATOM 747 C CA . GLN A 1 106 ? -8.144 10.069 3.803 1.00 94.38 106 GLN A CA 1
ATOM 748 C C . GLN A 1 106 ? -8.016 8.853 2.877 1.00 94.38 106 GLN A C 1
ATOM 750 O O . GLN A 1 106 ? -8.255 8.984 1.678 1.00 94.38 106 GLN A O 1
ATOM 755 N N . LEU A 1 107 ? -7.702 7.675 3.426 1.00 94.94 107 LEU A N 1
ATOM 756 C CA . LEU A 1 107 ? -7.630 6.419 2.677 1.00 94.94 107 LEU A CA 1
ATOM 757 C C . LEU A 1 107 ? -8.965 6.109 1.985 1.00 94.94 107 LEU A C 1
ATOM 759 O O . LEU A 1 107 ? -8.985 5.845 0.785 1.00 94.94 107 LEU A O 1
ATOM 763 N N . LEU A 1 108 ? -10.081 6.219 2.714 1.00 93.25 108 LEU A N 1
ATOM 764 C CA . LEU A 1 108 ? -11.431 5.991 2.183 1.00 93.25 108 LEU A CA 1
ATOM 765 C C . LEU A 1 108 ? -11.864 7.054 1.162 1.00 93.25 108 LEU A C 1
ATOM 767 O O . LEU A 1 108 ? -12.647 6.763 0.266 1.00 93.25 108 LEU A O 1
ATOM 771 N N . SER A 1 109 ? -11.324 8.271 1.252 1.00 93.44 109 SER A N 1
ATOM 772 C CA . SER A 1 109 ? -11.503 9.321 0.236 1.00 93.44 109 SER A CA 1
ATOM 773 C C . SER A 1 109 ? -10.571 9.172 -0.978 1.00 93.44 109 SER A C 1
ATOM 775 O O . SER A 1 109 ? -10.542 10.052 -1.836 1.00 93.44 109 SER A O 1
ATOM 777 N N . GLY A 1 110 ? -9.791 8.089 -1.067 1.00 91.19 110 GLY A N 1
ATOM 778 C CA . GLY A 1 110 ? -8.924 7.794 -2.211 1.00 91.19 110 GLY A CA 1
ATOM 779 C C . GLY A 1 110 ? -7.517 8.397 -2.135 1.00 91.19 110 GLY A C 1
ATOM 780 O O . GLY A 1 110 ? -6.759 8.323 -3.106 1.00 91.19 110 GLY A O 1
ATOM 781 N N . VAL A 1 111 ? -7.115 8.974 -0.997 1.00 92.62 111 VAL A N 1
ATOM 782 C CA . VAL A 1 111 ? -5.735 9.440 -0.809 1.00 92.62 111 VAL A CA 1
ATOM 783 C C . VAL A 1 111 ? -4.807 8.232 -0.733 1.00 92.62 111 VAL A C 1
ATOM 785 O O . VAL A 1 111 ? -4.904 7.405 0.168 1.00 92.62 111 VAL A O 1
ATOM 788 N N . SER A 1 112 ? -3.863 8.147 -1.671 1.00 92.38 112 SER A N 1
ATOM 789 C CA . SER A 1 112 ? -2.906 7.039 -1.728 1.00 92.38 112 SER A CA 1
ATOM 790 C C . SER A 1 112 ? -1.750 7.208 -0.725 1.00 92.38 112 SER A C 1
ATOM 792 O O . SER A 1 112 ? -0.943 8.136 -0.902 1.00 92.38 112 SER A O 1
ATOM 794 N N . PRO A 1 113 ? -1.597 6.304 0.265 1.00 95.06 113 PRO A N 1
ATOM 795 C CA . PRO A 1 113 ? -0.430 6.273 1.148 1.00 95.06 113 PRO A CA 1
ATOM 796 C C . PRO A 1 113 ? 0.820 5.728 0.436 1.00 95.06 113 PRO A C 1
ATOM 798 O O . PRO A 1 113 ? 0.739 5.215 -0.682 1.00 95.06 113 PRO A O 1
ATOM 801 N N . SER A 1 114 ? 1.994 5.845 1.064 1.00 95.81 114 SER A N 1
ATOM 802 C CA . SER A 1 114 ? 3.229 5.192 0.599 1.00 95.81 114 SER A CA 1
ATOM 803 C C . SER A 1 114 ? 3.281 3.716 1.002 1.00 95.81 114 SER A C 1
ATOM 805 O O . SER A 1 114 ? 2.598 3.308 1.942 1.00 95.81 114 SER A O 1
ATOM 807 N N . LEU A 1 115 ? 4.116 2.915 0.325 1.00 93.12 115 LEU A N 1
ATOM 808 C CA . LEU A 1 115 ? 4.367 1.525 0.735 1.00 93.12 115 LEU A CA 1
ATOM 809 C C . LEU A 1 115 ? 4.907 1.425 2.171 1.00 93.12 115 LEU A C 1
ATOM 811 O O . LEU A 1 115 ? 4.441 0.568 2.915 1.00 93.12 115 LEU A O 1
ATOM 815 N N . ALA A 1 116 ? 5.793 2.334 2.589 1.00 92.38 116 ALA A N 1
ATOM 816 C CA . ALA A 1 116 ? 6.252 2.417 3.977 1.00 92.38 116 ALA A CA 1
ATOM 817 C C . ALA A 1 116 ? 5.097 2.621 4.976 1.00 92.38 116 ALA A C 1
ATOM 819 O O . ALA A 1 116 ? 5.029 1.950 6.003 1.00 92.38 116 ALA A O 1
ATOM 820 N N . THR A 1 117 ? 4.144 3.511 4.671 1.00 94.56 117 THR A N 1
ATOM 821 C CA . THR A 1 117 ? 2.960 3.710 5.523 1.00 94.56 117 THR A CA 1
ATOM 822 C C . THR A 1 117 ? 2.079 2.461 5.562 1.00 94.56 117 THR A C 1
ATOM 824 O O . THR A 1 117 ? 1.595 2.093 6.627 1.00 94.56 117 THR A O 1
ATOM 827 N N . VAL A 1 118 ? 1.888 1.785 4.427 1.00 94.56 118 VAL A N 1
ATOM 828 C CA . VAL A 1 118 ? 1.129 0.523 4.357 1.00 94.56 118 VAL A CA 1
ATOM 829 C C . VAL A 1 118 ? 1.781 -0.555 5.219 1.00 94.56 118 VAL A C 1
ATOM 831 O O . VAL A 1 118 ? 1.090 -1.243 5.968 1.00 94.56 118 VAL A O 1
ATOM 834 N N . GLU A 1 119 ? 3.105 -0.683 5.150 1.00 92.56 119 GLU A N 1
ATOM 835 C CA . GLU A 1 119 ? 3.874 -1.622 5.967 1.00 92.56 119 GLU A CA 1
ATOM 836 C C . GLU A 1 119 ? 3.732 -1.318 7.465 1.00 92.56 119 GLU A C 1
ATOM 838 O O . GLU A 1 119 ? 3.429 -2.226 8.237 1.00 92.56 119 GLU A O 1
ATOM 843 N N . ALA A 1 120 ? 3.837 -0.047 7.868 1.00 92.56 120 ALA A N 1
ATOM 844 C CA . ALA A 1 120 ? 3.637 0.374 9.256 1.00 92.56 120 ALA A CA 1
ATOM 845 C C . ALA A 1 120 ? 2.221 0.061 9.771 1.00 92.56 120 ALA A C 1
ATOM 847 O O . ALA A 1 120 ? 2.061 -0.491 10.862 1.00 92.56 120 ALA A O 1
ATOM 848 N N . VAL A 1 121 ? 1.189 0.349 8.971 1.00 94.62 121 VAL A N 1
ATOM 849 C CA . VAL A 1 121 ? -0.207 0.045 9.324 1.00 94.62 121 VAL A CA 1
ATOM 850 C C . VAL A 1 121 ? -0.426 -1.456 9.456 1.00 94.62 121 VAL A C 1
ATOM 852 O O . VAL A 1 121 ? -1.017 -1.894 10.439 1.00 94.62 121 VAL A O 1
ATOM 855 N N . ARG A 1 122 ? 0.096 -2.263 8.528 1.00 92.94 122 ARG A N 1
ATOM 856 C CA . ARG A 1 122 ? 0.003 -3.727 8.615 1.00 92.94 122 ARG A CA 1
ATOM 857 C C . ARG A 1 122 ? 0.734 -4.297 9.818 1.00 92.94 122 ARG A C 1
ATOM 859 O O . ARG A 1 122 ? 0.189 -5.175 10.479 1.00 92.94 122 ARG A O 1
ATOM 866 N N . ALA A 1 123 ? 1.932 -3.806 10.122 1.00 91.25 123 ALA A N 1
ATOM 867 C CA . ALA A 1 123 ? 2.679 -4.235 11.301 1.00 91.25 123 ALA A CA 1
ATOM 868 C C . ALA A 1 123 ? 1.908 -3.917 12.591 1.00 91.25 123 ALA A C 1
ATOM 870 O O . ALA A 1 123 ? 1.801 -4.761 13.485 1.00 91.25 123 ALA A O 1
ATOM 871 N N . TRP A 1 124 ? 1.310 -2.726 12.659 1.00 93.75 124 TRP A N 1
ATOM 872 C CA . TRP A 1 124 ? 0.463 -2.338 13.778 1.00 93.75 124 TRP A CA 1
ATOM 873 C C . TRP A 1 124 ? -0.788 -3.223 13.884 1.00 93.75 124 TRP A C 1
ATOM 875 O O . TRP A 1 124 ? -1.019 -3.800 14.945 1.00 93.75 124 TRP A O 1
ATOM 885 N N . MET A 1 125 ? -1.542 -3.426 12.797 1.00 93.00 125 MET A N 1
ATOM 886 C CA . MET A 1 125 ? -2.708 -4.326 12.782 1.00 93.00 125 MET A CA 1
ATOM 887 C C . MET A 1 125 ? -2.324 -5.753 13.191 1.00 93.00 125 MET A C 1
ATOM 889 O O . MET A 1 125 ? -2.997 -6.363 14.011 1.00 93.00 125 MET A O 1
ATOM 893 N N . ALA A 1 126 ? -1.197 -6.272 12.698 1.00 89.56 126 ALA A N 1
ATOM 894 C CA . ALA A 1 126 ? -0.718 -7.608 13.042 1.00 89.56 126 ALA A CA 1
ATOM 895 C C . ALA A 1 126 ? -0.364 -7.769 14.528 1.00 89.56 126 ALA A C 1
ATOM 897 O O . ALA A 1 126 ? -0.415 -8.891 15.031 1.00 89.56 126 ALA A O 1
ATOM 898 N N . SER A 1 127 ? -0.007 -6.673 15.203 1.00 90.69 127 SER A N 1
ATOM 899 C CA . SER A 1 127 ? 0.324 -6.642 16.634 1.00 90.69 127 SER A CA 1
ATOM 900 C C . SER A 1 127 ? -0.907 -6.448 17.524 1.00 90.69 127 SER A C 1
ATOM 902 O O . SER A 1 127 ? -0.829 -6.696 18.722 1.00 90.69 127 SER A O 1
ATOM 904 N N . ASN A 1 128 ? -2.026 -6.000 16.946 1.00 90.25 128 ASN A N 1
ATOM 905 C CA . ASN A 1 128 ? -3.276 -5.689 17.648 1.00 90.25 128 ASN A CA 1
ATOM 906 C C . ASN A 1 128 ? -4.440 -6.605 17.234 1.00 90.25 128 ASN A C 1
ATOM 908 O O . ASN A 1 128 ? -5.552 -6.387 17.692 1.00 90.25 128 ASN A O 1
ATOM 912 N N . ALA A 1 129 ? -4.189 -7.599 16.377 1.00 88.31 129 ALA A N 1
ATOM 913 C CA . ALA A 1 129 ? -5.141 -8.647 16.037 1.00 88.31 129 ALA A CA 1
ATOM 914 C C . ALA A 1 129 ? -4.566 -10.027 16.366 1.00 88.31 129 ALA A C 1
ATOM 916 O O . ALA A 1 129 ? -3.417 -10.348 16.023 1.00 88.31 129 ALA A O 1
ATOM 917 N N . ASP A 1 130 ? -5.382 -10.870 16.984 1.00 88.56 130 ASP A N 1
ATOM 918 C CA . ASP A 1 130 ? -5.032 -12.246 17.294 1.00 88.56 130 ASP A CA 1
ATOM 919 C C . ASP A 1 130 ? -5.015 -13.144 16.034 1.00 88.56 130 ASP A C 1
ATOM 921 O O . ASP A 1 130 ? -5.164 -12.717 14.884 1.00 88.56 130 ASP A O 1
ATOM 925 N N . ALA A 1 131 ? -4.716 -14.433 16.204 1.00 83.75 131 ALA A N 1
ATOM 926 C CA . ALA A 1 131 ? -4.646 -15.360 15.074 1.00 83.75 131 ALA A CA 1
ATOM 927 C C . ALA A 1 131 ? -6.013 -15.655 14.425 1.00 83.75 131 ALA A C 1
ATOM 929 O O . ALA A 1 131 ? -6.054 -15.939 13.225 1.00 83.75 131 ALA A O 1
ATOM 930 N N . ALA A 1 132 ? -7.108 -15.630 15.186 1.00 85.25 132 ALA A N 1
ATOM 931 C CA . ALA A 1 132 ? -8.460 -15.828 14.675 1.00 85.25 132 ALA A CA 1
ATOM 932 C C . ALA A 1 132 ? -8.932 -14.590 13.906 1.00 85.25 132 ALA A C 1
ATOM 934 O O . ALA A 1 132 ? -9.329 -14.718 12.747 1.00 85.25 132 ALA A O 1
ATOM 935 N N . GLU A 1 133 ? -8.754 -13.402 14.476 1.00 87.94 133 GLU A N 1
ATOM 936 C CA . GLU A 1 133 ? -9.076 -12.124 13.840 1.00 87.94 133 GLU A CA 1
ATOM 937 C C . GLU A 1 133 ? -8.302 -11.949 12.530 1.00 87.94 133 GLU A C 1
ATOM 939 O O . GLU A 1 133 ? -8.880 -11.644 11.490 1.00 87.94 133 GLU A O 1
ATOM 944 N N . ARG A 1 134 ? -6.999 -12.262 12.510 1.00 85.44 134 ARG A N 1
ATOM 945 C CA . ARG A 1 134 ? -6.187 -12.212 11.276 1.00 85.44 134 ARG A CA 1
ATOM 946 C C . ARG A 1 134 ? -6.604 -13.222 10.211 1.00 85.44 134 ARG A C 1
ATOM 948 O O . ARG A 1 134 ? -6.238 -13.052 9.045 1.00 85.44 134 ARG A O 1
ATOM 955 N N . ARG A 1 135 ? -7.276 -14.315 10.576 1.00 83.06 135 ARG A N 1
ATOM 956 C CA . ARG A 1 135 ? -7.863 -15.238 9.591 1.00 83.06 135 ARG A CA 1
ATOM 957 C C . ARG A 1 135 ? -9.140 -14.644 9.015 1.00 83.06 135 ARG A C 1
ATOM 959 O O . ARG A 1 135 ? -9.269 -14.623 7.797 1.00 83.06 135 ARG A O 1
ATOM 966 N N . GLU A 1 136 ? -9.995 -14.088 9.862 1.00 86.94 136 GLU A N 1
ATOM 967 C CA . GLU A 1 136 ? -11.244 -13.446 9.444 1.00 86.94 136 GLU A CA 1
ATOM 968 C C . GLU A 1 136 ? -11.010 -12.192 8.584 1.00 86.94 136 GLU A C 1
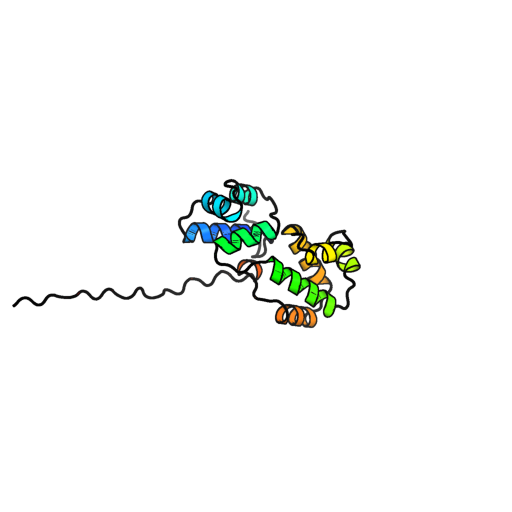ATOM 970 O O . GLU A 1 136 ? -11.679 -11.962 7.582 1.00 86.94 136 GLU A O 1
ATOM 975 N N . ILE A 1 137 ? -9.994 -11.393 8.901 1.00 85.94 137 ILE A N 1
ATOM 976 C CA . ILE A 1 137 ? -9.605 -10.249 8.065 1.00 85.94 137 ILE A CA 1
ATOM 977 C C . ILE A 1 137 ? -9.185 -10.727 6.668 1.00 85.94 137 ILE A C 1
ATOM 979 O O . ILE A 1 137 ? -9.561 -10.130 5.659 1.00 85.94 137 ILE A O 1
ATOM 983 N N . ARG A 1 138 ? -8.438 -11.836 6.588 1.00 83.69 138 ARG A N 1
ATOM 984 C CA . ARG A 1 138 ? -7.985 -12.407 5.311 1.00 83.69 138 ARG A CA 1
ATOM 985 C C . ARG A 1 138 ? -9.124 -12.985 4.477 1.00 83.69 138 ARG A C 1
ATOM 987 O O . ARG A 1 138 ? -9.077 -12.830 3.264 1.00 83.69 138 ARG A O 1
ATOM 994 N N . THR A 1 139 ? -10.131 -13.610 5.086 1.00 83.56 139 THR A N 1
ATOM 995 C CA . THR A 1 139 ? -11.301 -14.129 4.349 1.00 83.56 139 THR A CA 1
ATOM 996 C C . THR A 1 139 ? -12.159 -13.006 3.769 1.00 83.56 139 THR A C 1
ATOM 998 O O . THR A 1 139 ? -12.763 -13.189 2.716 1.00 83.56 139 THR A O 1
ATOM 1001 N N . ARG A 1 140 ? -12.178 -11.834 4.417 1.00 82.75 140 ARG A N 1
ATOM 1002 C CA . ARG A 1 140 ? -12.902 -10.637 3.953 1.00 82.75 140 ARG A CA 1
ATOM 1003 C C . ARG A 1 140 ? -12.129 -9.783 2.948 1.00 82.75 140 ARG A C 1
ATOM 1005 O O . ARG A 1 140 ? -12.722 -8.922 2.305 1.00 82.75 140 ARG A O 1
ATOM 1012 N N . THR A 1 141 ? -10.820 -9.987 2.819 1.00 82.56 141 THR A N 1
ATOM 1013 C CA . THR A 1 141 ? -9.977 -9.196 1.916 1.00 82.56 141 THR A CA 1
ATOM 1014 C C . THR A 1 141 ? -10.012 -9.782 0.503 1.00 82.56 141 THR A C 1
ATOM 1016 O O . THR A 1 141 ? -9.829 -10.982 0.311 1.00 82.56 141 THR A O 1
ATOM 1019 N N . CYS A 1 142 ? -10.229 -8.929 -0.503 1.00 71.06 142 CYS A N 1
ATOM 1020 C CA . CYS A 1 142 ? -10.207 -9.307 -1.919 1.00 71.06 142 CYS A CA 1
ATOM 1021 C C . CYS A 1 142 ? -8.839 -9.850 -2.386 1.00 71.06 142 CYS A C 1
ATOM 1023 O O . CYS A 1 142 ? -7.839 -9.797 -1.669 1.00 71.06 142 CYS A O 1
ATOM 1025 N N . ALA A 1 143 ? -8.789 -10.330 -3.636 1.00 77.19 143 ALA A N 1
ATOM 1026 C CA . ALA A 1 143 ? -7.571 -10.833 -4.270 1.00 77.19 143 ALA A CA 1
ATOM 1027 C C . ALA A 1 143 ? -6.393 -9.851 -4.124 1.00 77.19 143 ALA A C 1
ATOM 1029 O O . ALA A 1 143 ? -6.467 -8.697 -4.547 1.00 77.19 143 ALA A O 1
ATOM 1030 N N . MET A 1 144 ? -5.300 -10.331 -3.529 1.00 80.12 144 MET A N 1
ATOM 1031 C CA . MET A 1 144 ? -4.079 -9.555 -3.328 1.00 80.12 144 MET A CA 1
ATOM 1032 C C . MET A 1 144 ? -3.070 -9.845 -4.443 1.00 80.12 144 MET A C 1
ATOM 1034 O O . MET A 1 144 ? -2.958 -10.996 -4.868 1.00 80.12 144 MET A O 1
ATOM 1038 N N . PRO A 1 145 ? -2.288 -8.848 -4.889 1.00 81.38 145 PRO A N 1
ATOM 1039 C CA . PRO A 1 145 ? -1.223 -9.086 -5.852 1.00 81.38 145 PRO A CA 1
ATOM 1040 C C . PRO A 1 145 ? -0.141 -9.999 -5.285 1.00 81.38 145 PRO A C 1
ATOM 1042 O O . PRO A 1 145 ? 0.160 -9.982 -4.084 1.00 81.38 145 PRO A O 1
ATOM 1045 N N . SER A 1 146 ? 0.497 -10.752 -6.178 1.00 81.06 146 SER A N 1
ATOM 1046 C CA . SER A 1 146 ? 1.411 -11.843 -5.821 1.00 81.06 146 SER A CA 1
ATOM 1047 C C . SER A 1 146 ? 2.554 -11.393 -4.899 1.00 81.06 146 SER A C 1
ATOM 1049 O O . SER A 1 146 ? 2.909 -12.087 -3.948 1.00 81.06 146 SER A O 1
ATOM 1051 N N . PHE A 1 147 ? 3.084 -10.180 -5.104 1.00 80.62 147 PHE A N 1
ATOM 1052 C CA . PHE A 1 147 ? 4.191 -9.652 -4.295 1.00 80.62 147 PHE A CA 1
ATOM 1053 C C . PHE A 1 147 ? 3.814 -9.373 -2.826 1.00 80.62 147 PHE A C 1
ATOM 1055 O O . PHE A 1 147 ? 4.701 -9.319 -1.969 1.00 80.62 147 PHE A O 1
ATOM 1062 N N . LEU A 1 148 ? 2.521 -9.197 -2.525 1.00 79.00 148 LEU A N 1
ATOM 1063 C CA . LEU A 1 148 ? 2.013 -9.028 -1.160 1.00 79.00 148 LEU A CA 1
ATOM 1064 C C . LEU A 1 148 ? 1.755 -10.356 -0.459 1.00 79.00 148 LEU A C 1
ATOM 1066 O O . LEU A 1 148 ? 1.944 -10.440 0.752 1.00 79.00 148 LEU A O 1
ATOM 1070 N N . ALA A 1 149 ? 1.367 -11.387 -1.210 1.00 70.12 149 ALA A N 1
ATOM 1071 C CA . ALA A 1 149 ? 1.059 -12.706 -0.668 1.00 70.12 149 ALA A CA 1
ATOM 1072 C C . ALA A 1 149 ? 2.295 -13.439 -0.112 1.00 70.12 149 ALA A C 1
ATOM 1074 O O . ALA A 1 149 ? 2.154 -14.489 0.505 1.00 70.12 149 ALA A O 1
ATOM 1075 N N . GLY A 1 150 ? 3.511 -12.934 -0.358 1.00 57.66 150 GLY A N 1
ATOM 1076 C CA . GLY A 1 150 ? 4.757 -13.638 -0.025 1.00 57.66 150 GLY A CA 1
ATOM 1077 C C . GLY A 1 150 ? 4.984 -14.899 -0.867 1.00 57.66 150 GLY A C 1
ATOM 1078 O O . GLY A 1 150 ? 6.029 -15.533 -0.756 1.00 57.66 150 GLY A O 1
ATOM 1079 N N . ASN A 1 151 ? 4.035 -15.226 -1.743 1.00 40.53 151 ASN A N 1
ATOM 1080 C CA . ASN A 1 151 ? 4.142 -16.307 -2.692 1.00 40.53 151 ASN A CA 1
ATOM 1081 C C . ASN A 1 151 ? 5.006 -15.831 -3.857 1.00 40.53 151 ASN A C 1
ATOM 1083 O O . ASN A 1 151 ? 4.694 -14.857 -4.545 1.00 40.53 151 ASN A O 1
ATOM 1087 N N . HIS A 1 152 ? 6.116 -16.537 -4.057 1.00 37.94 152 HIS A N 1
ATOM 1088 C CA . HIS A 1 152 ? 6.829 -16.556 -5.326 1.00 37.94 152 HIS A CA 1
ATOM 1089 C C . HIS A 1 152 ? 5.785 -16.691 -6.454 1.00 37.94 152 HIS A C 1
ATOM 1091 O O . HIS A 1 152 ? 4.865 -17.502 -6.303 1.00 37.94 152 HIS A O 1
ATOM 1097 N N . PRO A 1 153 ? 5.865 -15.915 -7.555 1.00 40.72 153 PRO A N 1
ATOM 1098 C CA . PRO A 1 153 ? 4.943 -16.107 -8.675 1.00 40.72 153 PRO A CA 1
ATOM 1099 C C . PRO A 1 153 ? 4.975 -17.587 -9.071 1.00 40.72 153 PRO A C 1
ATOM 1101 O O . PRO A 1 153 ? 6.069 -18.148 -9.073 1.00 40.72 153 PRO A O 1
ATOM 1104 N N . PRO A 1 154 ? 3.851 -18.252 -9.375 1.00 35.16 154 PRO A N 1
ATOM 1105 C CA . PRO A 1 154 ? 3.914 -19.631 -9.837 1.00 35.16 154 PRO A CA 1
ATOM 1106 C C . PRO A 1 154 ? 4.939 -19.694 -10.970 1.00 35.16 154 PRO A C 1
ATOM 1108 O O . PRO A 1 154 ? 4.865 -18.924 -11.934 1.00 35.16 154 PRO A O 1
ATOM 1111 N N . THR A 1 155 ? 5.962 -20.535 -10.798 1.00 36.59 155 THR A N 1
ATOM 1112 C CA . THR A 1 155 ? 6.852 -20.914 -11.891 1.00 36.59 155 THR A CA 1
ATOM 1113 C C . THR A 1 155 ? 5.929 -21.260 -13.052 1.00 36.59 155 THR A C 1
ATOM 1115 O O . THR A 1 155 ? 4.965 -21.990 -12.810 1.00 36.59 155 THR A O 1
ATOM 1118 N N . PRO A 1 156 ? 6.116 -20.713 -14.266 1.00 44.75 156 PRO A N 1
ATOM 1119 C CA . PRO A 1 156 ? 5.302 -21.142 -15.385 1.00 44.75 156 PRO A CA 1
ATOM 1120 C C . PRO A 1 156 ? 5.562 -22.637 -15.544 1.00 44.75 156 PRO A C 1
ATOM 1122 O O . PRO A 1 156 ? 6.618 -23.036 -16.031 1.00 44.75 156 PRO A O 1
ATOM 1125 N N . GLU A 1 157 ? 4.630 -23.462 -15.064 1.00 36.56 157 GLU A N 1
ATOM 1126 C CA . GLU A 1 157 ? 4.548 -24.847 -15.476 1.00 36.56 157 GLU A CA 1
ATOM 1127 C C . GLU A 1 157 ? 4.524 -24.794 -16.989 1.00 36.56 157 GLU A C 1
ATOM 1129 O O . GLU A 1 157 ? 3.659 -24.155 -17.600 1.00 36.56 157 GLU A O 1
ATOM 1134 N N . SER A 1 158 ? 5.570 -25.381 -17.557 1.00 42.59 158 SER A N 1
ATOM 1135 C CA . SER A 1 158 ? 5.771 -25.608 -18.966 1.00 42.59 158 SER A CA 1
ATOM 1136 C C . SER A 1 158 ? 4.444 -25.999 -19.593 1.00 42.59 158 SER A C 1
ATOM 1138 O O . SER A 1 158 ? 4.049 -27.161 -19.550 1.00 42.59 158 SER A O 1
ATOM 1140 N N . ARG A 1 159 ? 3.753 -25.037 -20.211 1.00 36.56 159 ARG A N 1
ATOM 1141 C CA . ARG A 1 159 ? 2.807 -25.380 -21.261 1.00 36.56 159 ARG A CA 1
ATOM 1142 C C . ARG A 1 159 ? 3.666 -26.101 -22.293 1.00 36.56 159 ARG A C 1
ATOM 1144 O O . ARG A 1 159 ? 4.580 -25.460 -22.821 1.00 36.56 159 ARG A O 1
ATOM 1151 N N . PRO A 1 160 ? 3.461 -27.402 -22.560 1.00 41.66 160 PRO A N 1
ATOM 1152 C CA . PRO A 1 160 ? 4.113 -28.003 -23.703 1.00 41.66 160 PRO A CA 1
ATOM 1153 C C . PRO A 1 160 ? 3.659 -27.182 -24.907 1.00 41.66 160 PRO A C 1
ATOM 1155 O O . PRO A 1 160 ? 2.467 -27.125 -25.216 1.00 41.66 160 PRO A O 1
ATOM 1158 N N . CYS A 1 161 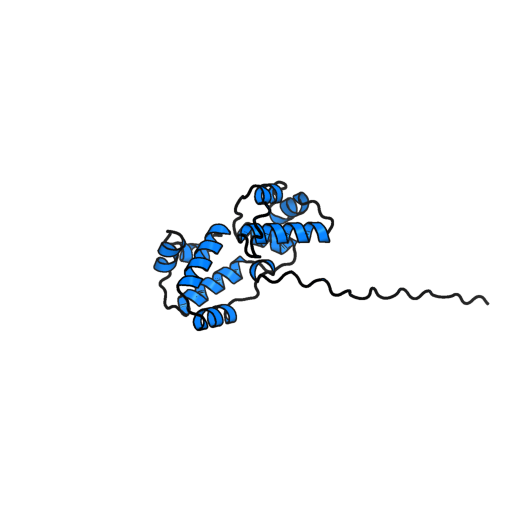? 4.601 -26.473 -25.536 1.00 36.12 161 CYS A N 1
ATOM 1159 C CA . CYS A 1 161 ? 4.364 -25.857 -26.829 1.00 36.12 161 CYS A CA 1
ATOM 1160 C C . CYS A 1 161 ? 3.699 -26.920 -27.712 1.00 36.12 161 CYS A C 1
ATOM 1162 O O . CYS A 1 161 ? 4.196 -28.053 -27.742 1.00 36.12 161 CYS A O 1
ATOM 1164 N N . PRO A 1 162 ? 2.586 -26.611 -28.398 1.00 49.59 162 PRO A N 1
ATOM 1165 C CA . PRO A 1 162 ? 1.973 -27.554 -29.312 1.00 49.59 162 PRO A CA 1
ATOM 1166 C C . PRO A 1 162 ? 3.043 -27.962 -30.322 1.00 49.59 162 PRO A C 1
ATOM 1168 O O . PRO A 1 162 ? 3.528 -27.152 -31.111 1.00 49.59 162 PRO A O 1
ATOM 1171 N N . ARG A 1 163 ? 3.474 -29.219 -30.207 1.00 47.94 163 ARG A N 1
ATOM 1172 C CA . ARG A 1 163 ? 4.462 -29.862 -31.064 1.00 47.94 163 ARG A CA 1
ATOM 1173 C C . ARG A 1 163 ? 4.015 -29.630 -32.500 1.00 47.94 163 ARG A C 1
ATOM 1175 O O . ARG A 1 163 ? 3.006 -30.195 -32.919 1.00 47.94 163 ARG A O 1
ATOM 1182 N N . MET A 1 164 ? 4.733 -28.780 -33.233 1.00 43.81 164 MET A N 1
ATOM 1183 C CA . MET A 1 164 ? 4.491 -28.604 -34.658 1.00 43.81 164 MET A CA 1
ATOM 1184 C C . MET A 1 164 ? 4.636 -29.9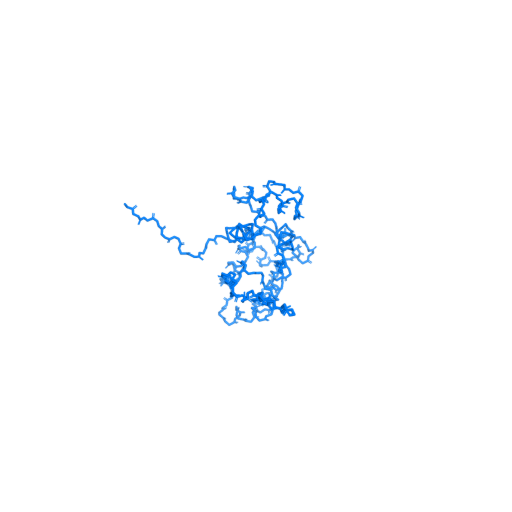76 -35.314 1.00 43.81 164 MET A C 1
ATOM 1186 O O . MET A 1 164 ? 5.726 -30.551 -35.354 1.00 43.81 164 MET A O 1
ATOM 1190 N N . ARG A 1 165 ? 3.508 -30.540 -35.761 1.00 51.47 165 ARG A N 1
ATOM 1191 C CA . ARG A 1 165 ? 3.495 -31.714 -36.629 1.00 51.47 165 ARG A CA 1
ATOM 1192 C C . ARG A 1 165 ? 4.294 -31.342 -37.873 1.00 51.47 165 ARG A C 1
ATOM 1194 O O . ARG A 1 165 ? 3.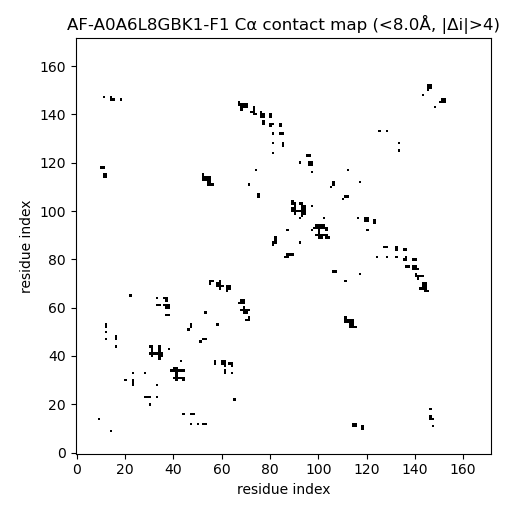854 -30.505 -38.655 1.00 51.47 165 ARG A O 1
ATOM 1201 N N . ARG A 1 166 ? 5.450 -31.984 -38.056 1.00 51.09 166 ARG A N 1
ATOM 1202 C CA . ARG A 1 166 ? 6.039 -32.161 -39.384 1.00 51.09 166 ARG A CA 1
ATOM 1203 C C . ARG A 1 166 ? 4.961 -32.798 -40.259 1.00 51.09 166 ARG A C 1
ATOM 1205 O O . ARG A 1 166 ? 4.539 -33.916 -39.978 1.00 51.09 166 ARG A O 1
ATOM 1212 N N . GLN A 1 167 ? 4.492 -32.080 -41.273 1.00 48.06 167 GLN A N 1
ATOM 1213 C CA . GLN A 1 167 ? 3.861 -32.723 -42.416 1.00 48.06 167 GLN A CA 1
ATOM 1214 C C . GLN A 1 167 ? 4.994 -33.355 -43.223 1.00 48.06 167 GLN A C 1
ATOM 1216 O O . GLN A 1 167 ? 5.772 -32.659 -43.872 1.00 48.06 167 GLN A O 1
ATOM 1221 N N . GLU A 1 168 ? 5.144 -34.669 -43.084 1.00 53.88 168 GLU A N 1
ATOM 1222 C CA . GLU A 1 168 ? 5.927 -35.469 -44.016 1.00 53.88 168 GLU A CA 1
ATOM 1223 C C . GLU A 1 168 ? 5.135 -35.605 -45.315 1.00 53.88 168 GLU A C 1
ATOM 1225 O O . GLU A 1 168 ? 3.913 -35.759 -45.312 1.00 53.88 168 GLU A O 1
ATOM 1230 N N . GLY A 1 169 ? 5.850 -35.428 -46.421 1.00 51.78 169 GLY A N 1
ATOM 1231 C CA . GLY A 1 169 ? 5.277 -35.249 -47.739 1.00 51.78 169 GLY A CA 1
ATOM 1232 C C . GLY A 1 169 ? 4.558 -36.481 -48.271 1.00 51.78 169 GLY A C 1
ATOM 1233 O O . GLY A 1 169 ? 4.892 -37.623 -47.975 1.00 51.78 169 GLY A O 1
ATOM 1234 N N . THR A 1 170 ? 3.600 -36.218 -49.147 1.00 61.78 170 THR A N 1
ATOM 1235 C CA . THR A 1 170 ? 3.108 -37.190 -50.116 1.00 61.78 170 THR A CA 1
ATOM 1236 C C . THR A 1 170 ? 3.525 -36.672 -51.487 1.00 61.78 170 THR A C 1
ATOM 1238 O O . THR A 1 170 ? 3.027 -35.645 -51.945 1.00 61.78 170 THR A O 1
ATOM 1241 N N . ARG A 1 171 ? 4.519 -37.329 -52.093 1.00 55.50 171 ARG A N 1
ATOM 1242 C CA . ARG A 1 171 ? 4.800 -37.214 -53.530 1.00 55.50 171 ARG A CA 1
ATOM 1243 C C . ARG A 1 171 ? 3.943 -38.260 -54.268 1.00 55.50 171 ARG A C 1
ATOM 1245 O O . ARG A 1 171 ? 3.726 -39.320 -53.681 1.00 55.50 171 ARG A O 1
ATOM 1252 N N . PRO A 1 172 ? 3.461 -37.950 -55.484 1.00 69.62 172 PRO A N 1
ATOM 1253 C CA . PRO A 1 172 ? 2.735 -38.887 -56.340 1.00 69.62 172 PRO A CA 1
ATOM 1254 C C . PRO A 1 172 ? 3.630 -40.010 -56.873 1.00 69.62 172 PRO A C 1
ATOM 1256 O O . PRO A 1 172 ? 4.864 -39.796 -56.953 1.00 69.62 172 PRO A O 1
#